Protein AF-A0A2I0TGD8-F1 (afdb_monomer)

pLDDT: mean 72.61, std 21.59, range [31.55, 94.19]

Sequence (114 aa):
MCSPPRLPISVQIGTYAHQIAFVLVMILITGAHKAFALYKAIEEGISHMWTVSAFQQHCNTVFVCDEDATLELKVKTVKYFKGLMLVHNKLVEPLYSMKETRAETSHSKKPYSD

Nearest PDB structures (foldseek):
  1ne7-assembly1_E  TM=9.893E-01  e=2.392E-09  Homo sapiens
  7lqn-assembly2_K  TM=9.744E-01  e=2.338E-06  Haemophilus influenzae 86-028NP
  1jt9-assembly1_A  TM=9.445E-01  e=4.948E-06  Escherichia coli
  1cd5-assembly1_A  TM=9.821E-01  e=7.973E-06  Escherichia coli K-12
  3hn6-assembly1_F  TM=9.393E-01  e=1.807E-05  Borreliella burgdorferi B31

Structure (mmCIF, N/CA/C/O backbone):
data_AF-A0A2I0TGD8-F1
#
_entry.id   AF-A0A2I0TGD8-F1
#
loop_
_atom_site.group_PDB
_atom_site.id
_atom_site.type_symbol
_atom_site.label_atom_id
_atom_site.label_alt_id
_atom_site.label_comp_id
_atom_site.label_asym_id
_atom_site.label_entity_id
_atom_site.label_seq_id
_atom_site.pdbx_PDB_ins_code
_atom_site.Cartn_x
_atom_site.Cartn_y
_atom_site.Cartn_z
_atom_site.occupancy
_atom_site.B_iso_or_equiv
_atom_site.auth_seq_id
_atom_site.auth_comp_id
_atom_site.auth_asym_id
_atom_site.auth_atom_id
_atom_site.pdbx_PDB_model_num
ATOM 1 N N . MET A 1 1 ? 13.254 10.665 -6.918 1.00 37.88 1 MET A N 1
ATOM 2 C CA . MET A 1 1 ? 14.367 10.836 -7.878 1.00 37.88 1 MET A CA 1
ATOM 3 C C . MET A 1 1 ? 14.823 9.453 -8.312 1.00 37.88 1 MET A C 1
ATOM 5 O O . MET A 1 1 ? 15.607 8.842 -7.608 1.00 37.88 1 MET A O 1
ATOM 9 N N . CYS A 1 2 ? 14.290 8.920 -9.412 1.00 34.69 2 CYS A N 1
ATOM 10 C CA . CYS A 1 2 ? 14.789 7.676 -9.999 1.00 34.69 2 CYS A CA 1
ATOM 11 C C . CYS A 1 2 ? 15.255 8.012 -11.415 1.00 34.69 2 CYS A C 1
ATOM 13 O O . CYS A 1 2 ? 14.486 7.978 -12.370 1.00 34.69 2 CYS A O 1
ATOM 15 N N . SER A 1 3 ? 16.489 8.495 -11.520 1.00 34.91 3 SER A N 1
ATOM 16 C CA . SER A 1 3 ? 17.156 8.668 -12.806 1.00 34.91 3 SER A CA 1
ATOM 17 C C . SER A 1 3 ? 17.871 7.360 -13.142 1.00 34.91 3 SER A C 1
ATOM 19 O O . SER A 1 3 ? 18.649 6.896 -12.303 1.00 34.91 3 SER A O 1
ATOM 21 N N . PRO A 1 4 ? 17.647 6.770 -14.327 1.00 50.41 4 PRO A N 1
ATOM 22 C CA . PRO A 1 4 ? 18.395 5.593 -14.741 1.00 50.41 4 PRO A CA 1
ATOM 23 C C . PRO A 1 4 ? 19.894 5.932 -14.827 1.00 50.41 4 PRO A C 1
ATOM 25 O O . PRO A 1 4 ? 20.246 7.080 -15.136 1.00 50.41 4 PRO A O 1
ATOM 28 N N . PRO A 1 5 ? 20.791 4.970 -14.544 1.00 46.34 5 PRO A N 1
ATOM 29 C CA . PRO A 1 5 ? 22.225 5.197 -14.644 1.00 46.34 5 PRO A CA 1
ATOM 30 C C . PRO A 1 5 ? 22.570 5.558 -16.094 1.00 46.34 5 PRO A C 1
ATOM 32 O O . PRO A 1 5 ? 22.275 4.810 -17.024 1.00 46.34 5 PRO A O 1
ATOM 35 N N . ARG A 1 6 ? 23.173 6.735 -16.303 1.00 42.75 6 ARG A N 1
ATOM 36 C CA . ARG A 1 6 ? 23.674 7.142 -17.621 1.00 42.75 6 ARG A CA 1
ATOM 37 C C . ARG A 1 6 ? 24.945 6.358 -17.919 1.00 42.75 6 ARG A C 1
ATOM 39 O O . ARG A 1 6 ? 26.018 6.718 -17.443 1.00 42.75 6 ARG A O 1
ATOM 46 N N . LEU A 1 7 ? 24.812 5.291 -18.697 1.00 50.56 7 LEU A N 1
ATOM 47 C CA . LEU A 1 7 ? 25.956 4.615 -19.297 1.00 50.56 7 LEU A CA 1
ATOM 48 C C . LEU A 1 7 ? 26.436 5.429 -20.511 1.00 50.56 7 LEU A C 1
ATOM 50 O O . LEU A 1 7 ? 25.602 5.873 -21.308 1.00 50.56 7 LEU A O 1
ATOM 54 N N . PRO A 1 8 ? 27.753 5.668 -20.651 1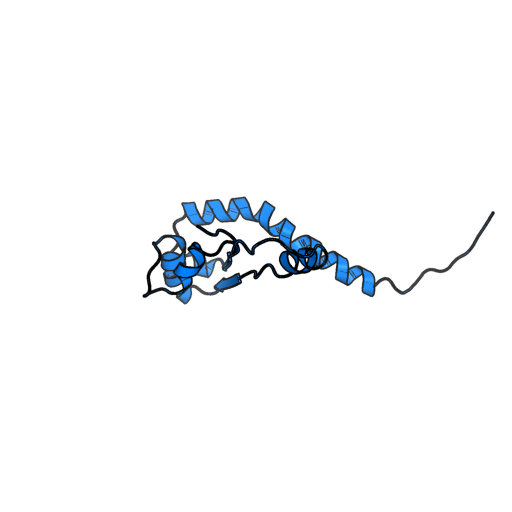.00 45.47 8 PRO A N 1
ATOM 55 C CA . PRO A 1 8 ? 28.293 6.366 -21.800 1.00 45.47 8 PRO A CA 1
ATOM 56 C C . PRO A 1 8 ? 28.146 5.466 -23.031 1.00 45.47 8 PRO A C 1
ATOM 58 O O . PRO A 1 8 ? 28.359 4.257 -22.978 1.00 45.47 8 PRO A O 1
ATOM 61 N N . ILE A 1 9 ? 27.710 6.088 -24.119 1.00 55.41 9 ILE A N 1
ATOM 62 C CA . ILE A 1 9 ? 27.425 5.520 -25.438 1.00 55.41 9 ILE A CA 1
ATOM 63 C C . ILE A 1 9 ? 28.434 4.441 -25.846 1.00 55.41 9 ILE A C 1
ATOM 65 O O . ILE A 1 9 ? 29.622 4.739 -25.940 1.00 55.41 9 ILE A O 1
ATOM 69 N N . SER A 1 10 ? 27.940 3.234 -26.160 1.00 51.38 10 SER A N 1
ATOM 70 C CA . SER A 1 10 ? 28.342 2.406 -27.314 1.00 51.38 10 SER A CA 1
ATOM 71 C C . SER A 1 10 ? 27.519 1.106 -27.390 1.00 51.38 10 SER A C 1
ATOM 73 O O . SER A 1 10 ? 27.327 0.431 -26.386 1.00 51.38 10 SER A O 1
ATOM 75 N N . VAL A 1 11 ? 27.141 0.725 -28.618 1.00 49.66 11 VAL A N 1
ATOM 76 C CA . VAL A 1 11 ? 26.630 -0.592 -29.078 1.00 49.66 11 VAL A CA 1
ATOM 77 C C . VAL A 1 11 ? 25.096 -0.784 -29.136 1.00 49.66 11 VAL A C 1
ATOM 79 O O . VAL A 1 11 ? 24.421 -1.143 -28.173 1.00 49.66 11 VAL A O 1
ATOM 82 N N . GLN A 1 12 ? 24.559 -0.641 -30.355 1.00 52.41 12 GLN A N 1
ATOM 83 C CA . GLN A 1 12 ? 23.150 -0.778 -30.767 1.00 52.41 12 GLN A CA 1
ATOM 84 C C . GLN A 1 12 ? 22.623 -2.233 -30.894 1.00 52.41 12 GLN A C 1
ATOM 86 O O . GLN A 1 12 ? 21.797 -2.509 -31.755 1.00 52.41 12 GLN A O 1
ATOM 91 N N . ILE A 1 13 ? 23.043 -3.179 -30.047 1.00 56.09 13 ILE A N 1
ATOM 92 C CA . ILE A 1 13 ? 22.425 -4.531 -29.982 1.00 56.09 13 ILE A CA 1
ATOM 93 C C . ILE A 1 13 ? 21.981 -4.927 -28.554 1.00 56.09 13 ILE A C 1
ATOM 95 O O . ILE A 1 13 ? 21.256 -5.900 -28.373 1.00 56.09 13 ILE A O 1
ATOM 99 N N . GLY A 1 14 ? 22.296 -4.129 -27.526 1.00 46.00 14 GLY A N 1
ATOM 100 C CA . GLY A 1 14 ? 21.926 -4.415 -26.127 1.00 46.00 14 GLY A CA 1
ATOM 101 C C . GLY A 1 14 ? 20.693 -3.675 -25.588 1.00 46.00 14 GLY A C 1
ATOM 102 O O . GLY A 1 14 ? 20.290 -3.905 -24.450 1.00 46.00 14 GLY A O 1
ATOM 103 N N . THR A 1 15 ? 20.079 -2.774 -26.360 1.00 52.59 15 THR A N 1
ATOM 104 C CA . THR A 1 15 ? 19.022 -1.878 -25.848 1.00 52.59 15 THR A CA 1
ATOM 105 C C . THR A 1 15 ? 17.711 -2.608 -25.550 1.00 52.59 15 THR A C 1
ATOM 107 O O . THR A 1 15 ? 16.986 -2.209 -24.638 1.00 52.59 15 THR A O 1
ATOM 110 N N . TYR A 1 16 ? 17.424 -3.705 -26.257 1.00 49.28 16 TYR A N 1
ATOM 111 C CA . TYR A 1 16 ? 16.205 -4.488 -26.043 1.00 49.28 16 TYR A CA 1
ATOM 112 C C . TYR A 1 16 ? 16.187 -5.154 -24.665 1.00 49.28 16 TYR A C 1
ATOM 114 O O . TYR A 1 16 ? 15.153 -5.129 -24.009 1.00 49.28 16 TYR A O 1
ATOM 122 N N . ALA A 1 17 ? 17.334 -5.644 -24.177 1.00 48.50 17 ALA A N 1
ATOM 123 C CA . ALA A 1 17 ? 17.454 -6.309 -22.874 1.00 48.50 17 ALA A CA 1
ATOM 124 C C . ALA A 1 17 ? 17.140 -5.381 -21.680 1.00 48.50 17 ALA A C 1
ATOM 126 O O . ALA A 1 17 ? 16.605 -5.828 -20.668 1.00 48.50 17 ALA A O 1
ATOM 127 N N . HIS A 1 18 ? 17.409 -4.077 -21.807 1.00 41.09 18 HIS A N 1
ATOM 128 C CA . HIS A 1 18 ? 17.162 -3.089 -20.748 1.00 41.09 18 HIS A CA 1
ATOM 129 C C . HIS A 1 18 ? 15.664 -2.811 -20.520 1.00 41.09 18 HIS A C 1
ATOM 131 O O . HIS A 1 18 ? 15.267 -2.402 -19.434 1.00 41.09 18 HIS A O 1
ATOM 137 N N . GLN A 1 19 ? 14.818 -3.045 -21.529 1.00 44.59 19 GLN A N 1
ATOM 138 C CA . GLN A 1 19 ? 13.362 -2.889 -21.411 1.00 44.59 19 GLN A CA 1
ATOM 139 C C . GLN A 1 19 ? 12.666 -4.145 -20.868 1.00 44.59 19 GLN A C 1
ATOM 141 O O . GLN A 1 19 ? 11.570 -4.039 -20.328 1.00 44.59 19 GLN A O 1
ATOM 146 N N . ILE A 1 20 ? 13.300 -5.320 -20.965 1.00 44.66 20 ILE A N 1
ATOM 147 C CA . ILE A 1 20 ? 12.721 -6.603 -20.519 1.00 44.66 20 ILE A CA 1
ATOM 148 C C . ILE A 1 20 ? 12.954 -6.867 -19.025 1.00 44.66 20 ILE A C 1
ATOM 150 O O . ILE A 1 20 ? 12.227 -7.652 -18.425 1.00 44.66 20 ILE A O 1
ATOM 154 N N . ALA A 1 21 ? 13.933 -6.206 -18.402 1.00 48.09 21 ALA A N 1
ATOM 155 C CA . ALA A 1 21 ? 14.229 -6.348 -16.976 1.00 48.09 21 ALA A CA 1
ATOM 156 C C . ALA A 1 21 ? 13.646 -5.186 -16.157 1.00 48.09 21 ALA A C 1
ATOM 158 O O . ALA A 1 21 ? 14.348 -4.495 -15.420 1.00 48.09 21 ALA A O 1
ATOM 159 N N . PHE A 1 22 ? 12.345 -4.945 -16.290 1.00 57.41 22 PHE A N 1
ATOM 160 C CA . PHE A 1 22 ? 11.638 -4.072 -15.363 1.00 57.41 22 PHE A CA 1
ATOM 161 C C . PHE A 1 22 ? 11.404 -4.855 -14.068 1.00 57.41 22 PHE A C 1
ATOM 163 O O . PHE A 1 22 ? 10.546 -5.734 -14.008 1.00 57.41 22 PHE A O 1
ATOM 170 N N . VAL A 1 23 ? 12.213 -4.592 -13.040 1.00 67.62 23 VAL A N 1
ATOM 171 C CA . VAL A 1 23 ? 12.055 -5.240 -11.733 1.00 67.62 23 VAL A CA 1
ATOM 172 C C . VAL A 1 23 ? 10.786 -4.685 -11.085 1.00 67.62 23 VAL A C 1
ATOM 174 O O . VAL A 1 23 ? 10.779 -3.596 -10.516 1.00 67.62 23 VAL A O 1
ATOM 177 N N . LEU A 1 24 ? 9.682 -5.415 -11.243 1.00 75.06 24 LEU A N 1
ATOM 178 C CA . LEU A 1 24 ? 8.417 -5.144 -10.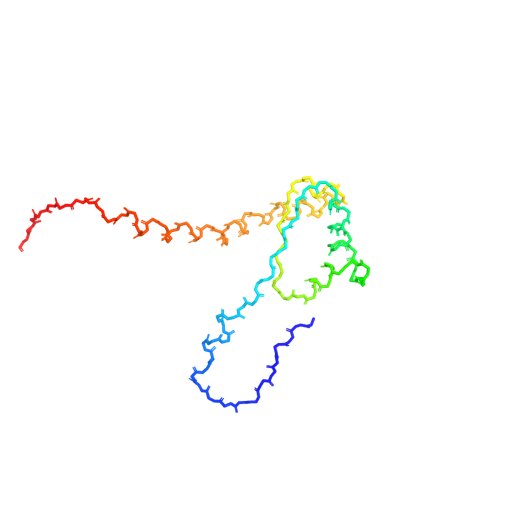570 1.00 75.06 24 LEU A CA 1
ATOM 179 C C . LEU A 1 24 ? 8.507 -5.671 -9.142 1.00 75.06 24 LEU A C 1
ATOM 181 O O . LEU A 1 24 ? 8.729 -6.862 -8.928 1.00 75.06 24 LEU A O 1
ATOM 185 N N . VAL A 1 25 ? 8.303 -4.793 -8.166 1.00 85.75 25 VAL A N 1
ATOM 186 C CA . VAL A 1 25 ? 8.198 -5.196 -6.764 1.00 85.75 25 VAL A CA 1
ATOM 187 C C . VAL A 1 25 ? 6.721 -5.240 -6.402 1.00 85.75 25 VAL A C 1
ATOM 189 O O . VAL A 1 25 ? 6.053 -4.209 -6.357 1.00 85.75 25 VAL A O 1
ATOM 192 N N . MET A 1 26 ? 6.204 -6.443 -6.156 1.00 88.12 26 MET A N 1
ATOM 193 C CA . MET A 1 26 ? 4.828 -6.647 -5.708 1.00 88.12 26 MET A CA 1
ATOM 194 C C . MET A 1 26 ? 4.817 -7.051 -4.236 1.00 88.12 26 MET A C 1
ATOM 196 O O . MET A 1 26 ? 5.485 -8.006 -3.841 1.00 88.12 26 MET A O 1
ATOM 200 N N . ILE A 1 27 ? 4.054 -6.322 -3.428 1.00 90.38 27 ILE A N 1
ATOM 201 C CA . ILE A 1 27 ? 3.965 -6.512 -1.981 1.00 90.38 27 ILE A CA 1
ATOM 202 C C . ILE A 1 27 ? 2.534 -6.922 -1.652 1.00 90.38 27 ILE A C 1
ATOM 204 O O . ILE A 1 27 ? 1.601 -6.146 -1.850 1.00 90.38 27 ILE A O 1
ATOM 208 N N . LEU A 1 28 ? 2.370 -8.152 -1.162 1.00 92.12 28 LEU A N 1
ATOM 209 C CA . LEU A 1 28 ? 1.079 -8.724 -0.788 1.00 92.12 28 LEU A CA 1
ATOM 210 C C . LEU A 1 28 ? 0.861 -8.603 0.724 1.00 92.12 28 LEU A C 1
ATOM 212 O O . LEU A 1 28 ? 1.677 -9.086 1.514 1.00 92.12 28 LEU A O 1
ATOM 216 N N . ILE A 1 29 ? -0.246 -7.987 1.137 1.00 92.56 29 ILE A N 1
ATOM 217 C CA . ILE A 1 29 ? -0.572 -7.760 2.548 1.00 92.56 29 ILE A CA 1
ATOM 218 C C . ILE A 1 29 ? -1.997 -8.230 2.823 1.00 92.56 29 ILE A C 1
ATOM 220 O O . ILE A 1 29 ? -2.975 -7.678 2.331 1.00 92.56 29 ILE A O 1
ATOM 224 N N . THR A 1 30 ? -2.105 -9.264 3.647 1.00 94.19 30 THR A N 1
ATOM 225 C CA . THR A 1 30 ? -3.375 -9.886 4.022 1.00 94.19 30 THR A CA 1
ATOM 226 C C . THR A 1 30 ? -3.507 -9.952 5.541 1.00 94.19 30 THR A C 1
ATOM 228 O O . THR A 1 30 ? -2.516 -10.173 6.251 1.00 94.19 30 THR A O 1
ATOM 231 N N . GLY A 1 31 ? -4.738 -9.768 6.022 1.00 93.56 31 GLY A N 1
ATOM 232 C CA . GLY A 1 31 ? -5.115 -9.840 7.432 1.00 93.56 31 GLY A CA 1
ATOM 233 C C . GLY A 1 31 ? -4.987 -8.523 8.210 1.00 93.56 31 GLY A C 1
ATOM 234 O O . GLY A 1 31 ? -4.065 -7.730 8.005 1.00 93.56 31 GLY A O 1
ATOM 235 N N . ALA A 1 32 ? -5.891 -8.343 9.177 1.00 93.00 32 ALA A N 1
ATOM 236 C CA . ALA A 1 32 ? -5.996 -7.143 10.015 1.00 93.00 32 ALA A CA 1
ATOM 237 C C . ALA A 1 32 ? -4.724 -6.831 10.819 1.00 93.00 32 ALA A C 1
ATOM 239 O O . ALA A 1 32 ? -4.362 -5.673 11.008 1.00 93.00 32 ALA A O 1
ATOM 240 N N . HIS A 1 33 ? -3.976 -7.858 11.228 1.00 93.69 33 HIS A N 1
ATOM 241 C CA . HIS A 1 33 ? -2.765 -7.686 12.037 1.00 93.69 33 HIS A CA 1
ATOM 242 C C . HIS A 1 33 ? -1.633 -6.938 11.299 1.00 93.69 33 HIS A C 1
ATOM 244 O O . HIS A 1 33 ? -0.684 -6.464 11.924 1.00 93.69 33 HIS A O 1
ATOM 250 N N . LYS A 1 34 ? -1.711 -6.827 9.965 1.00 91.62 34 LYS A N 1
ATOM 251 C CA . LYS A 1 34 ? -0.744 -6.085 9.139 1.00 91.62 34 LYS A CA 1
ATOM 252 C C . 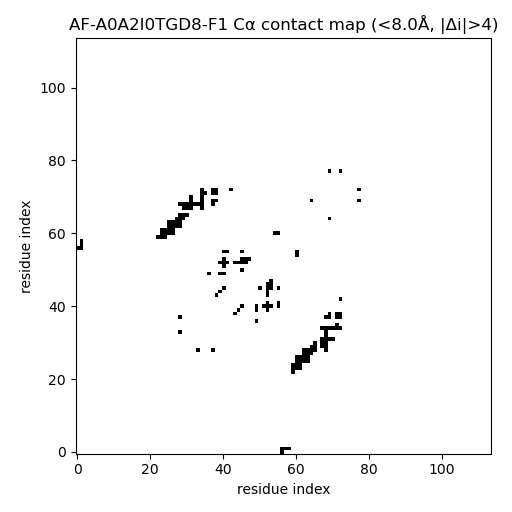LYS A 1 34 ? -1.246 -4.698 8.725 1.00 91.62 34 LYS A C 1
ATOM 254 O O . LYS A 1 34 ? -0.483 -3.954 8.110 1.00 91.62 34 LYS A O 1
ATOM 259 N N . ALA A 1 35 ? -2.476 -4.325 9.088 1.00 92.06 35 ALA A N 1
ATOM 260 C CA . ALA A 1 35 ? -3.073 -3.048 8.703 1.00 92.06 35 ALA A CA 1
ATOM 261 C C . ALA A 1 35 ? -2.277 -1.850 9.238 1.00 92.06 35 ALA A C 1
ATOM 263 O O . ALA A 1 35 ? -2.019 -0.893 8.510 1.00 92.06 35 ALA A O 1
ATOM 264 N N . PHE A 1 36 ? -1.774 -1.946 10.472 1.00 93.06 36 PHE A N 1
ATOM 265 C CA . PHE A 1 36 ? -0.947 -0.893 11.062 1.00 93.06 36 PHE A CA 1
ATOM 266 C C . PHE A 1 36 ? 0.379 -0.695 10.311 1.00 93.06 36 PHE A C 1
ATOM 268 O O . PHE A 1 36 ? 0.804 0.432 10.065 1.00 93.06 36 PHE A O 1
ATOM 275 N N . ALA A 1 37 ? 1.017 -1.788 9.883 1.00 91.81 37 ALA A N 1
ATOM 276 C CA . ALA A 1 37 ? 2.244 -1.714 9.093 1.00 91.81 37 ALA A CA 1
ATOM 277 C C . ALA A 1 37 ? 1.988 -1.093 7.709 1.00 91.81 37 ALA A C 1
ATOM 279 O O . ALA A 1 37 ? 2.802 -0.305 7.231 1.00 91.81 37 ALA A O 1
ATOM 280 N N . LEU A 1 38 ? 0.843 -1.404 7.088 1.00 92.56 38 LEU A N 1
ATOM 281 C CA . LEU A 1 38 ? 0.424 -0.808 5.820 1.00 92.56 38 LEU A CA 1
ATOM 282 C C . LEU A 1 38 ? 0.176 0.698 5.954 1.00 92.56 38 LEU A C 1
ATOM 284 O O . LEU A 1 38 ? 0.647 1.474 5.124 1.00 92.56 38 LEU A O 1
ATOM 288 N N . TYR A 1 39 ? -0.501 1.115 7.024 1.00 92.69 39 TYR A N 1
ATOM 289 C CA . TYR A 1 39 ? -0.711 2.525 7.346 1.00 92.69 39 TYR A CA 1
ATOM 290 C C . TYR A 1 39 ? 0.620 3.280 7.456 1.00 92.69 39 TYR A C 1
ATOM 292 O O . TYR A 1 39 ? 0.817 4.292 6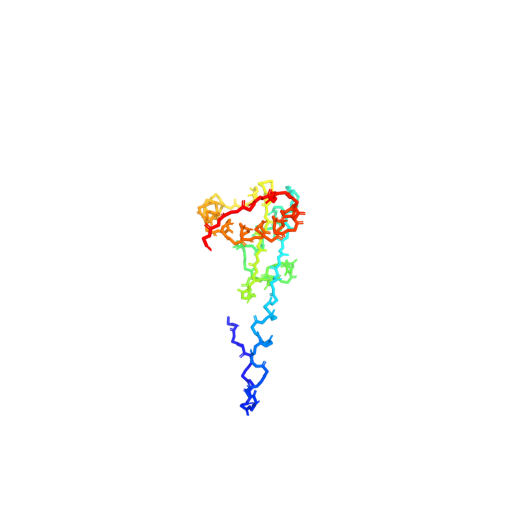.781 1.00 92.69 39 TYR A O 1
ATOM 300 N N . LYS A 1 40 ? 1.581 2.736 8.214 1.00 92.62 40 LYS A N 1
ATOM 301 C CA . LYS A 1 40 ? 2.932 3.305 8.344 1.00 92.62 40 LYS A CA 1
ATOM 302 C C . LYS A 1 40 ? 3.695 3.349 7.019 1.00 92.62 40 LYS A C 1
ATOM 304 O O . LYS A 1 40 ? 4.483 4.259 6.795 1.00 92.62 40 LYS A O 1
ATOM 309 N N . ALA A 1 41 ? 3.473 2.374 6.142 1.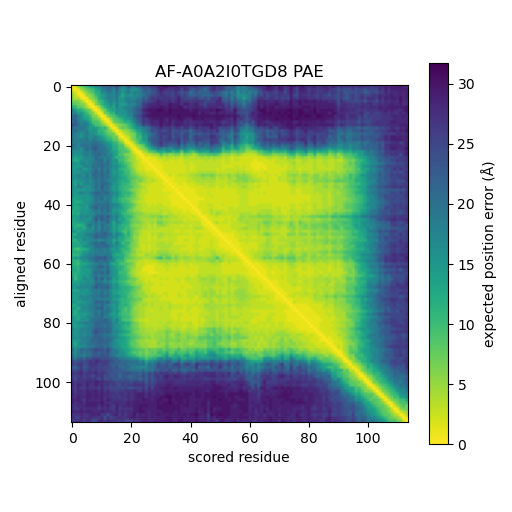00 91.62 41 ALA A N 1
ATOM 310 C CA . ALA A 1 41 ? 4.178 2.271 4.872 1.00 91.62 41 ALA A CA 1
ATOM 311 C C . ALA A 1 41 ? 3.593 3.138 3.746 1.00 91.62 41 ALA A C 1
ATOM 313 O O . ALA A 1 41 ? 4.310 3.376 2.778 1.00 91.62 41 ALA A O 1
ATOM 314 N N . ILE A 1 42 ? 2.334 3.584 3.829 1.00 90.19 42 ILE A N 1
ATOM 315 C CA . ILE A 1 42 ? 1.668 4.366 2.767 1.00 90.19 42 ILE A CA 1
ATOM 316 C C . ILE A 1 42 ? 1.359 5.797 3.208 1.00 90.19 42 ILE A C 1
ATOM 318 O O . ILE A 1 42 ? 1.530 6.725 2.421 1.00 90.19 42 ILE A O 1
ATOM 322 N N . GLU A 1 43 ? 0.867 5.986 4.432 1.00 90.94 43 GLU A N 1
ATOM 323 C CA . GLU A 1 43 ? 0.414 7.302 4.895 1.00 90.94 43 GLU A CA 1
ATOM 324 C C . GLU A 1 43 ? 1.487 8.083 5.648 1.00 90.94 43 GLU A C 1
ATOM 326 O O . GLU A 1 43 ? 1.450 9.315 5.663 1.00 90.94 43 GLU A O 1
ATOM 331 N N . GLU A 1 44 ? 2.432 7.383 6.273 1.00 90.94 44 GLU A N 1
ATOM 332 C CA . GLU A 1 44 ? 3.589 8.005 6.907 1.00 90.94 44 GLU A CA 1
ATOM 333 C C . GLU A 1 44 ? 4.801 8.042 5.971 1.00 90.94 44 GLU A C 1
ATOM 335 O O . GLU A 1 44 ? 4.863 7.386 4.928 1.00 90.94 44 GLU A O 1
ATOM 340 N N . GLY A 1 45 ? 5.769 8.880 6.340 1.00 88.81 45 GLY A N 1
ATOM 341 C CA . GLY A 1 45 ? 7.014 9.013 5.602 1.00 88.81 45 GLY A CA 1
ATOM 342 C C . GLY A 1 45 ? 7.922 7.794 5.745 1.00 88.81 45 GLY A C 1
ATOM 343 O O . GLY A 1 45 ? 7.714 6.896 6.562 1.00 88.81 45 GLY A O 1
ATOM 344 N N . ILE A 1 46 ? 8.989 7.80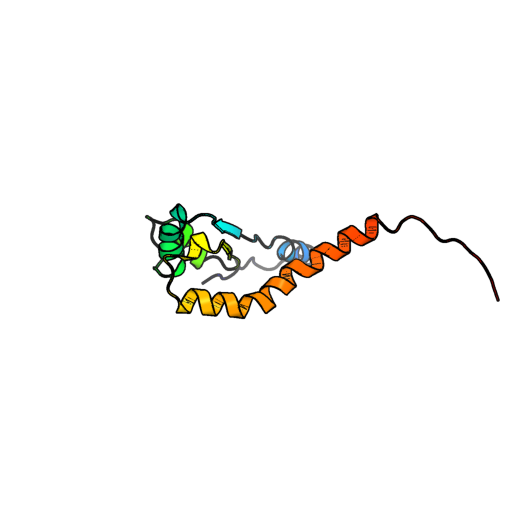8 4.955 1.00 90.62 46 ILE A N 1
ATOM 345 C CA . ILE A 1 46 ? 9.988 6.745 4.936 1.00 90.62 46 ILE A CA 1
ATOM 346 C C . ILE A 1 46 ? 10.702 6.688 6.284 1.00 90.62 46 ILE A C 1
ATOM 348 O O . ILE A 1 46 ? 11.264 7.679 6.749 1.00 90.62 46 ILE A O 1
ATOM 352 N N . SER A 1 47 ? 10.693 5.509 6.896 1.00 90.19 47 SER A N 1
ATOM 353 C CA . SER A 1 47 ? 11.290 5.264 8.202 1.00 90.19 47 SER A CA 1
ATOM 354 C C . SER A 1 47 ? 12.023 3.932 8.222 1.00 90.19 47 SER A C 1
ATOM 356 O O . SER A 1 47 ? 11.505 2.910 7.774 1.00 90.19 47 SER A O 1
ATOM 358 N N . HIS A 1 48 ? 13.213 3.922 8.819 1.00 90.00 48 HIS A N 1
ATOM 359 C CA . HIS A 1 48 ? 13.998 2.701 9.011 1.00 90.00 48 HIS A CA 1
ATOM 360 C C . HIS A 1 48 ? 13.322 1.686 9.942 1.00 90.00 48 HIS A C 1
ATOM 362 O O . HIS A 1 48 ? 13.599 0.496 9.831 1.00 90.00 48 HIS A O 1
ATOM 368 N N . MET A 1 49 ? 12.414 2.129 10.819 1.00 90.06 49 MET A N 1
ATOM 369 C CA . MET A 1 49 ? 11.631 1.225 11.671 1.00 90.06 49 MET A CA 1
ATOM 370 C C . MET A 1 49 ? 10.625 0.398 10.852 1.00 90.06 49 MET A C 1
ATOM 372 O O . MET A 1 49 ? 10.266 -0.711 11.234 1.00 90.06 49 MET A O 1
ATOM 376 N N . TRP A 1 50 ? 10.199 0.924 9.700 1.00 90.31 50 TRP A N 1
ATOM 377 C CA . TRP A 1 50 ? 9.209 0.312 8.819 1.00 90.31 50 TRP A CA 1
ATOM 378 C C . TRP A 1 50 ? 9.797 0.175 7.421 1.00 90.31 50 TRP A C 1
ATOM 380 O O . TRP A 1 50 ? 9.520 0.979 6.533 1.00 90.31 50 TRP A O 1
ATOM 390 N N . THR A 1 51 ? 10.614 -0.854 7.208 1.00 88.94 51 THR A N 1
ATOM 391 C CA . THR A 1 51 ? 11.387 -1.045 5.965 1.00 88.94 51 THR A CA 1
ATOM 392 C C . THR A 1 51 ? 10.529 -1.092 4.698 1.00 88.94 51 THR A C 1
ATOM 394 O O . THR A 1 51 ? 10.994 -0.699 3.633 1.00 88.94 51 THR A O 1
ATOM 397 N N . VAL A 1 52 ? 9.253 -1.475 4.811 1.00 88.31 52 VAL A N 1
ATOM 398 C CA . VAL A 1 52 ? 8.282 -1.455 3.703 1.00 88.31 52 VAL A CA 1
ATOM 399 C C . VAL A 1 52 ? 8.056 -0.036 3.150 1.00 88.31 52 VAL A C 1
ATOM 401 O O . VAL A 1 52 ? 7.798 0.128 1.961 1.00 88.31 52 VAL A O 1
ATOM 404 N N . SER A 1 53 ? 8.231 1.007 3.967 1.00 90.25 53 SER A N 1
ATOM 405 C CA . SER A 1 53 ? 8.130 2.404 3.521 1.00 90.25 53 SER A CA 1
ATOM 406 C C . SER A 1 53 ? 9.216 2.796 2.506 1.00 90.25 53 SER A C 1
ATOM 408 O O . SER A 1 53 ? 8.998 3.688 1.692 1.00 90.25 53 SER A O 1
ATOM 410 N N . ALA A 1 54 ? 10.359 2.097 2.465 1.00 88.12 54 ALA A N 1
ATOM 411 C CA . ALA A 1 54 ? 11.423 2.370 1.494 1.00 88.12 54 ALA A CA 1
ATOM 412 C C . ALA A 1 54 ? 10.959 2.169 0.040 1.00 88.12 54 ALA A C 1
ATOM 414 O O . ALA A 1 54 ? 11.447 2.841 -0.873 1.00 88.12 54 ALA A O 1
ATOM 415 N N . PHE A 1 55 ? 9.961 1.305 -0.179 1.00 87.88 55 PHE A N 1
ATOM 416 C CA . PHE A 1 55 ? 9.397 1.058 -1.504 1.00 87.88 55 PHE A CA 1
ATOM 417 C C . PHE A 1 55 ? 8.587 2.233 -2.066 1.00 87.88 55 PHE A C 1
ATOM 419 O O . PHE A 1 55 ? 8.275 2.218 -3.256 1.00 87.88 55 PHE A O 1
ATOM 426 N N . GLN A 1 56 ? 8.315 3.278 -1.271 1.00 85.75 56 GLN A N 1
ATOM 427 C CA . GLN A 1 56 ? 7.769 4.545 -1.772 1.00 85.75 56 GLN A CA 1
ATOM 428 C C . GLN A 1 56 ? 8.724 5.249 -2.755 1.00 85.75 56 GLN A C 1
ATOM 430 O O . GLN A 1 56 ? 8.271 5.987 -3.626 1.00 85.75 56 GLN A O 1
ATOM 435 N N . GLN A 1 57 ? 10.047 5.044 -2.635 1.00 85.75 57 GLN A N 1
ATOM 436 C CA . GLN A 1 57 ? 11.032 5.642 -3.556 1.00 85.75 57 GLN A CA 1
ATOM 437 C C . GLN A 1 57 ? 11.239 4.826 -4.832 1.00 85.75 57 GLN A C 1
ATOM 439 O O . GLN A 1 57 ? 11.851 5.313 -5.787 1.00 85.75 57 GLN A O 1
ATOM 444 N N . HIS A 1 58 ? 10.775 3.580 -4.837 1.00 83.81 58 HIS A N 1
ATOM 445 C CA . HIS A 1 58 ? 10.934 2.691 -5.968 1.00 83.81 58 HIS A CA 1
ATOM 446 C C . HIS A 1 58 ? 9.925 3.059 -7.061 1.00 83.81 58 HIS A C 1
ATOM 448 O O . HIS A 1 58 ? 8.753 3.309 -6.793 1.00 83.81 58 HIS A O 1
ATOM 454 N N . CYS A 1 59 ? 10.394 3.115 -8.307 1.00 81.38 59 CYS A N 1
ATOM 455 C CA . CYS A 1 59 ? 9.597 3.566 -9.446 1.00 81.38 59 CYS A CA 1
ATOM 456 C C . CYS A 1 59 ? 8.405 2.648 -9.749 1.00 81.38 59 CYS A C 1
ATOM 458 O O . CYS A 1 59 ? 7.395 3.134 -10.249 1.00 81.38 59 CYS A O 1
ATOM 460 N N . ASN A 1 60 ? 8.506 1.354 -9.419 1.00 84.75 60 ASN A N 1
ATOM 461 C CA . ASN A 1 60 ? 7.549 0.329 -9.842 1.00 84.75 60 ASN A CA 1
ATOM 462 C C . ASN A 1 60 ? 7.166 -0.612 -8.700 1.00 84.75 60 ASN A C 1
ATOM 464 O O . ASN A 1 60 ? 7.585 -1.773 -8.655 1.00 84.75 60 ASN A O 1
ATOM 468 N N . THR A 1 61 ? 6.401 -0.092 -7.748 1.00 86.56 61 THR A N 1
ATOM 469 C CA . THR A 1 61 ? 5.905 -0.865 -6.607 1.00 86.56 61 THR A CA 1
ATOM 470 C C . THR A 1 61 ? 4.397 -1.022 -6.707 1.00 86.56 61 THR A C 1
ATOM 472 O O . THR A 1 61 ? 3.682 -0.038 -6.883 1.00 86.56 61 THR A O 1
ATOM 475 N N . VAL A 1 62 ? 3.908 -2.251 -6.552 1.00 89.31 62 VAL A N 1
ATOM 476 C CA . VAL A 1 62 ? 2.475 -2.555 -6.490 1.00 89.31 62 VAL A CA 1
ATOM 477 C C . VAL A 1 62 ? 2.155 -3.155 -5.128 1.00 89.31 62 VAL A C 1
ATOM 479 O O . VAL A 1 62 ? 2.702 -4.192 -4.756 1.00 89.31 62 VAL A O 1
ATOM 482 N N . PHE A 1 63 ? 1.252 -2.512 -4.391 1.00 91.50 63 PHE A N 1
ATOM 483 C CA . PHE A 1 63 ? 0.711 -3.042 -3.144 1.00 91.50 63 PHE A CA 1
ATOM 484 C C . PHE A 1 63 ? -0.620 -3.732 -3.425 1.00 91.50 63 PHE A C 1
ATOM 486 O O . PHE A 1 63 ? -1.556 -3.105 -3.917 1.00 91.50 63 PHE A O 1
ATOM 493 N N . VAL A 1 64 ? -0.708 -5.015 -3.093 1.00 91.38 64 VAL A N 1
ATOM 494 C CA . VAL A 1 64 ? -1.938 -5.803 -3.186 1.00 91.38 64 VAL A CA 1
ATOM 495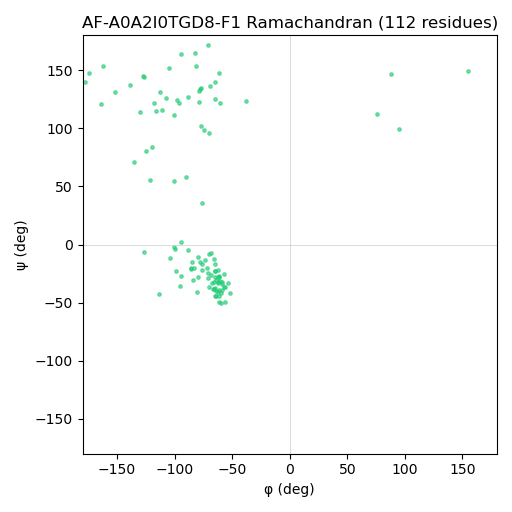 C C . VAL A 1 64 ? -2.383 -6.112 -1.768 1.00 91.38 64 VAL A C 1
ATOM 497 O O . VAL A 1 64 ? -1.666 -6.776 -1.020 1.00 91.38 64 VAL A O 1
ATOM 500 N N . CYS A 1 65 ? -3.542 -5.586 -1.386 1.00 92.50 65 CYS A N 1
ATOM 501 C CA . CYS A 1 65 ? -4.044 -5.668 -0.020 1.00 92.50 65 CYS A CA 1
ATOM 502 C C . CYS A 1 65 ? -5.465 -6.225 0.001 1.00 92.50 65 CYS A C 1
ATOM 504 O O . CYS A 1 65 ? -6.252 -5.931 -0.898 1.00 92.50 65 CYS A O 1
ATOM 506 N N . ASP A 1 66 ? -5.776 -7.002 1.035 1.00 92.56 66 ASP A N 1
ATOM 507 C CA . ASP A 1 66 ? -7.144 -7.437 1.327 1.00 92.56 66 ASP A CA 1
ATOM 508 C C . ASP A 1 66 ? -7.920 -6.351 2.090 1.00 92.56 66 ASP A C 1
ATOM 510 O O . ASP A 1 66 ? -7.316 -5.430 2.646 1.00 92.56 66 ASP A O 1
ATOM 514 N N . GLU A 1 67 ? -9.244 -6.459 2.165 1.00 91.00 67 GLU A N 1
ATOM 515 C CA . GLU A 1 67 ? -10.082 -5.477 2.860 1.00 91.00 67 GLU A CA 1
ATOM 516 C C . GLU A 1 67 ? -9.711 -5.361 4.346 1.00 91.00 67 GLU A C 1
ATOM 518 O O . GLU A 1 67 ? -9.536 -4.247 4.849 1.00 91.00 67 GLU A O 1
ATOM 523 N N . ASP A 1 68 ? -9.447 -6.488 5.011 1.00 93.06 68 ASP A N 1
ATOM 524 C CA . ASP A 1 68 ? -9.017 -6.529 6.414 1.00 93.06 68 ASP A CA 1
ATOM 525 C C . ASP A 1 68 ? -7.690 -5.794 6.652 1.00 93.06 68 ASP A C 1
ATOM 527 O O . ASP A 1 68 ? -7.468 -5.212 7.712 1.00 93.06 68 ASP A O 1
ATOM 531 N N . ALA A 1 69 ? -6.792 -5.774 5.663 1.00 93.06 69 ALA A N 1
ATOM 532 C CA . ALA A 1 69 ? -5.525 -5.057 5.774 1.00 93.06 69 ALA A CA 1
ATOM 533 C C . ALA A 1 69 ? -5.699 -3.530 5.669 1.00 93.06 69 ALA A C 1
ATOM 535 O O . ALA A 1 69 ? -4.780 -2.787 6.004 1.00 93.06 69 ALA A O 1
ATOM 536 N N . THR A 1 70 ? -6.860 -3.041 5.224 1.00 93.19 70 THR A N 1
ATOM 537 C CA . THR A 1 70 ? -7.126 -1.604 5.039 1.00 93.19 70 THR A CA 1
ATOM 538 C C . THR A 1 70 ? -7.805 -0.925 6.230 1.00 93.19 70 THR A C 1
ATOM 540 O O . THR A 1 70 ? -8.055 0.277 6.166 1.00 93.19 70 THR A O 1
ATOM 543 N N . LEU A 1 71 ? -8.061 -1.652 7.324 1.00 91.88 71 LEU A N 1
ATOM 544 C CA . LEU A 1 71 ? -8.794 -1.151 8.498 1.00 91.88 71 LEU A CA 1
ATOM 545 C C . LEU A 1 71 ? -8.175 0.105 9.137 1.00 91.88 71 LEU A C 1
ATOM 547 O O . LEU A 1 71 ? -8.901 0.995 9.565 1.00 91.88 71 LEU A O 1
ATOM 551 N N . GLU A 1 72 ? -6.845 0.195 9.161 1.00 92.56 72 GLU A N 1
ATOM 552 C CA . GLU A 1 72 ? -6.102 1.311 9.774 1.00 92.56 72 GLU A CA 1
ATOM 553 C C . GLU A 1 72 ? -5.854 2.486 8.806 1.00 92.56 72 GLU A C 1
ATOM 555 O O . GLU A 1 72 ? -5.311 3.517 9.196 1.00 92.56 72 GLU A O 1
ATOM 560 N N . LEU A 1 73 ? -6.222 2.355 7.526 1.00 93.25 73 LEU A N 1
ATOM 561 C CA . LEU A 1 73 ? -6.030 3.411 6.528 1.00 93.25 73 LEU A CA 1
ATOM 562 C C . LEU A 1 73 ? -7.136 4.469 6.604 1.00 93.25 73 LEU A C 1
ATOM 564 O O . LEU A 1 73 ? -8.288 4.192 6.941 1.00 93.25 73 LEU A O 1
ATOM 568 N N . LYS A 1 74 ? -6.834 5.702 6.177 1.00 92.75 74 LYS A N 1
ATOM 569 C CA . LYS A 1 74 ? -7.869 6.729 6.028 1.00 92.75 74 LYS A CA 1
ATOM 570 C C . LYS A 1 74 ? -8.861 6.327 4.940 1.00 92.75 74 LYS A C 1
ATOM 572 O O . LYS A 1 74 ? -8.498 5.948 3.826 1.00 92.75 74 LYS A O 1
ATOM 577 N N . VAL A 1 75 ? -10.140 6.596 5.205 1.00 92.12 75 VAL A N 1
ATOM 578 C CA . VAL A 1 75 ? -11.249 6.367 4.258 1.00 92.12 75 VAL A CA 1
ATOM 579 C C . VAL A 1 75 ? -11.003 7.036 2.897 1.00 92.12 75 VAL A C 1
ATOM 581 O O . VAL A 1 75 ? -11.402 6.506 1.862 1.00 92.12 75 VAL A O 1
ATOM 584 N N . LYS A 1 76 ? -10.330 8.195 2.872 1.00 93.00 76 LYS A N 1
ATOM 585 C CA . LYS A 1 76 ? -9.973 8.896 1.626 1.00 93.00 76 LYS A CA 1
ATOM 586 C C . LYS A 1 76 ? -8.990 8.089 0.772 1.00 93.00 76 LYS A C 1
ATOM 588 O O . LYS A 1 76 ? -9.205 7.968 -0.430 1.00 93.00 76 LYS A O 1
ATOM 593 N N . THR A 1 77 ? -7.964 7.516 1.399 1.00 92.12 77 THR A N 1
ATOM 594 C CA . THR A 1 77 ? -6.935 6.691 0.756 1.00 92.12 77 THR A CA 1
ATOM 595 C C . THR A 1 77 ? -7.570 5.455 0.125 1.00 92.12 77 THR A C 1
ATOM 597 O O . THR A 1 77 ? -7.404 5.201 -1.065 1.00 92.12 77 THR A O 1
ATOM 600 N N . VAL A 1 78 ? -8.404 4.745 0.890 1.00 91.50 78 VAL A N 1
ATOM 601 C CA . VAL A 1 78 ? -9.106 3.547 0.406 1.00 91.50 78 VAL A CA 1
ATOM 602 C C . VAL A 1 78 ? -10.040 3.881 -0.762 1.00 91.50 78 VAL A C 1
ATOM 604 O O . VAL A 1 78 ? -10.030 3.186 -1.774 1.00 91.50 78 VAL A O 1
ATOM 607 N N . LYS A 1 79 ? -10.813 4.974 -0.676 1.00 92.69 79 LYS A N 1
ATOM 608 C CA . LYS A 1 79 ? -11.703 5.409 -1.769 1.00 92.69 79 LYS A CA 1
ATOM 609 C C . LYS A 1 79 ? -10.943 5.756 -3.049 1.00 92.69 79 LYS A C 1
ATOM 611 O O . LYS A 1 79 ? -11.401 5.398 -4.132 1.00 92.69 79 LYS A O 1
ATOM 616 N N . TYR A 1 80 ? -9.796 6.421 -2.929 1.00 91.75 80 TYR A N 1
ATOM 617 C CA . TYR A 1 80 ? -8.948 6.761 -4.070 1.00 91.75 80 TYR A CA 1
ATOM 618 C C . TYR A 1 80 ? -8.482 5.505 -4.818 1.00 91.75 80 TYR A C 1
ATOM 620 O O . TYR A 1 80 ? -8.693 5.387 -6.025 1.00 91.75 80 TYR A O 1
ATOM 628 N N . PHE A 1 81 ? -7.932 4.524 -4.096 1.00 89.69 81 PHE A N 1
ATOM 629 C CA . PHE A 1 81 ? -7.454 3.286 -4.713 1.00 89.69 81 PHE A CA 1
ATOM 630 C C . PHE A 1 81 ? -8.590 2.401 -5.233 1.00 89.69 81 PHE A C 1
ATOM 632 O O . PHE A 1 81 ? -8.457 1.852 -6.324 1.00 89.69 81 PHE A O 1
ATOM 639 N N . LYS A 1 82 ? -9.737 2.338 -4.538 1.00 89.94 82 LYS A N 1
ATOM 640 C CA . LYS A 1 82 ? -10.938 1.644 -5.041 1.00 89.94 82 LYS A CA 1
ATOM 641 C C . LYS A 1 82 ? -11.421 2.232 -6.376 1.00 89.94 82 LYS A C 1
ATOM 643 O O . LYS A 1 82 ? -11.763 1.475 -7.278 1.00 89.94 82 LYS A O 1
ATOM 648 N N . GLY A 1 83 ? -11.374 3.557 -6.556 1.00 90.88 83 GLY A N 1
ATOM 649 C CA . GLY A 1 83 ? -11.697 4.200 -7.840 1.00 90.88 83 GLY A CA 1
ATOM 650 C C . GLY A 1 83 ? -10.717 3.856 -8.970 1.00 90.88 83 GLY A C 1
ATOM 651 O O . GLY A 1 83 ? -11.115 3.726 -10.126 1.00 90.88 83 GLY A O 1
ATOM 652 N N . LEU A 1 84 ? -9.442 3.645 -8.637 1.00 88.44 84 LEU A N 1
ATOM 653 C CA . LEU A 1 84 ? -8.396 3.260 -9.588 1.00 88.44 84 LEU A CA 1
ATOM 654 C C . LEU A 1 84 ? -8.394 1.767 -9.947 1.00 88.44 84 LEU A C 1
ATOM 656 O O . LEU A 1 84 ? -7.700 1.384 -10.893 1.00 88.44 84 LEU A O 1
ATOM 660 N N . MET A 1 85 ? -9.150 0.919 -9.242 1.00 85.38 85 MET A N 1
ATOM 661 C CA . MET A 1 85 ? -9.175 -0.527 -9.501 1.00 85.38 85 MET A CA 1
ATOM 662 C C . MET A 1 85 ? -9.611 -0.865 -10.928 1.00 85.38 85 MET A C 1
ATOM 664 O O . MET A 1 85 ? -9.056 -1.779 -11.526 1.00 85.38 85 MET A O 1
ATOM 668 N N . LEU A 1 86 ? -10.523 -0.085 -11.518 1.00 84.56 86 LEU A N 1
ATOM 669 C CA . LEU A 1 86 ? -10.942 -0.253 -12.917 1.00 84.56 86 LEU A CA 1
ATOM 670 C C . LEU A 1 86 ? -9.769 -0.186 -13.904 1.00 84.56 86 LEU A C 1
ATOM 672 O O . LEU A 1 86 ? -9.757 -0.900 -14.902 1.00 84.56 86 LEU A O 1
ATOM 676 N N . VAL A 1 87 ? -8.785 0.674 -13.638 1.00 86.12 87 VAL A N 1
ATOM 677 C CA . VAL A 1 87 ? -7.594 0.814 -14.486 1.00 86.12 87 VAL A CA 1
ATOM 678 C C . VAL A 1 87 ? -6.588 -0.294 -14.180 1.00 86.12 87 VAL A C 1
ATOM 680 O O . VAL A 1 87 ? -6.019 -0.866 -15.104 1.00 86.12 87 VAL A O 1
ATOM 683 N N . HIS A 1 88 ? -6.405 -0.638 -12.903 1.00 85.38 88 HIS A N 1
ATOM 684 C CA . HIS A 1 88 ? -5.463 -1.681 -12.490 1.00 85.38 88 HIS A CA 1
ATOM 685 C C . HIS A 1 88 ? -5.896 -3.083 -12.938 1.00 85.38 88 HIS A C 1
ATOM 687 O O . HIS A 1 88 ? -5.043 -3.885 -13.306 1.00 85.38 88 HIS A O 1
ATOM 693 N N . ASN A 1 89 ? -7.199 -3.370 -12.994 1.00 83.06 89 ASN A N 1
ATOM 694 C CA . ASN A 1 89 ? -7.708 -4.663 -13.462 1.00 83.06 89 ASN A CA 1
ATOM 695 C C . ASN A 1 89 ? -7.339 -4.939 -14.927 1.00 83.06 89 ASN A C 1
ATOM 697 O O . ASN A 1 89 ? -7.023 -6.077 -15.273 1.00 83.06 89 ASN A O 1
ATOM 701 N N . LYS A 1 90 ? -7.243 -3.896 -15.763 1.00 81.44 90 LYS A N 1
ATOM 702 C CA . LYS A 1 90 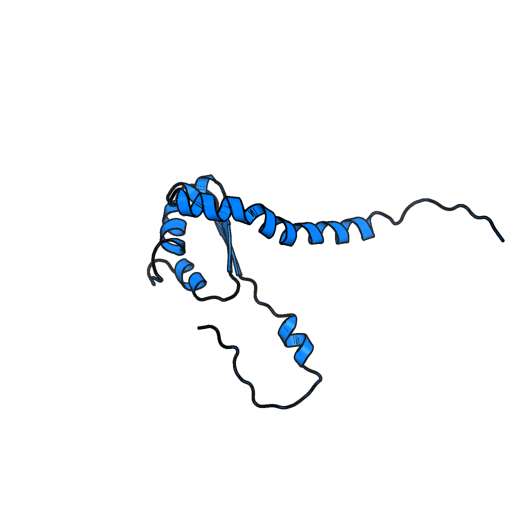? -6.779 -4.024 -17.156 1.00 81.44 90 LYS A CA 1
ATOM 703 C C . LYS A 1 90 ? -5.340 -4.530 -17.270 1.00 81.44 90 LYS A C 1
ATOM 705 O O . LYS A 1 90 ? -4.969 -5.048 -18.315 1.00 81.44 90 LYS A O 1
ATOM 710 N N . LEU A 1 91 ? -4.522 -4.383 -16.222 1.00 74.44 91 LEU A N 1
ATOM 711 C CA . LEU A 1 91 ? -3.155 -4.917 -16.193 1.00 74.44 91 LEU A CA 1
ATOM 712 C C . LEU A 1 91 ? -3.131 -6.436 -15.959 1.00 74.44 91 LEU A C 1
ATOM 714 O O . LEU A 1 91 ? -2.155 -7.089 -16.317 1.00 74.44 91 LEU A O 1
ATOM 718 N N . VAL A 1 92 ? -4.194 -7.002 -15.377 1.00 72.44 92 VAL A N 1
ATOM 719 C CA . VAL A 1 92 ? -4.303 -8.433 -15.048 1.00 72.44 92 VAL A CA 1
ATOM 720 C C . VAL A 1 92 ? -5.031 -9.211 -16.151 1.00 72.44 92 VAL A C 1
ATOM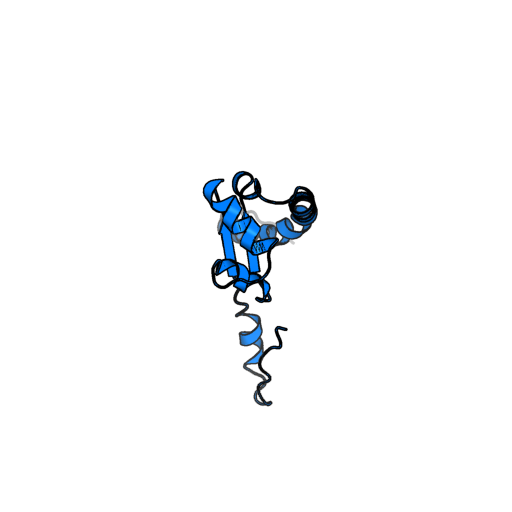 722 O O . VAL A 1 92 ? -4.652 -10.339 -16.459 1.00 72.44 92 VAL A O 1
ATOM 725 N N . GLU A 1 93 ? -6.030 -8.601 -16.795 1.00 63.28 93 GLU A N 1
ATOM 726 C CA . GLU A 1 93 ? -6.831 -9.205 -17.873 1.00 63.28 93 GLU A CA 1
ATOM 727 C C . GLU A 1 93 ? -6.044 -9.827 -19.049 1.00 63.28 93 GLU A C 1
ATOM 729 O O . GLU A 1 93 ? -6.401 -10.938 -19.456 1.00 63.28 93 GLU A O 1
ATOM 734 N N . PRO A 1 94 ? -4.955 -9.235 -19.589 1.00 60.88 94 PRO A N 1
ATOM 735 C CA . PRO A 1 94 ? -4.246 -9.835 -20.723 1.00 60.88 94 PRO A CA 1
ATOM 736 C C . PRO A 1 94 ? -3.568 -11.179 -20.400 1.00 60.88 94 PRO A C 1
ATOM 738 O O . PRO A 1 94 ? -3.187 -11.903 -21.320 1.00 60.88 94 PRO A O 1
ATOM 741 N N . LEU A 1 95 ? -3.439 -11.565 -19.122 1.00 56.00 95 LEU A N 1
ATOM 742 C CA . LEU A 1 95 ? -2.806 -12.829 -18.730 1.00 56.00 95 LEU A CA 1
ATOM 743 C C . LEU A 1 95 ? -3.685 -14.070 -18.948 1.00 56.00 95 LEU A C 1
ATOM 745 O O . LEU A 1 95 ? -3.149 -15.178 -18.992 1.00 56.00 95 LEU A O 1
ATOM 749 N N . TYR A 1 96 ? -5.002 -13.922 -19.127 1.00 54.91 96 TYR A N 1
ATOM 750 C CA . TYR A 1 96 ? -5.881 -15.074 -19.368 1.00 54.91 96 TYR A CA 1
ATOM 751 C C . TYR A 1 96 ? -5.852 -15.571 -20.823 1.00 54.91 96 TYR A C 1
ATOM 753 O O . TYR A 1 96 ? -5.977 -16.771 -21.059 1.00 54.91 96 TYR A O 1
ATOM 761 N N . SER A 1 97 ? -5.562 -14.703 -21.798 1.00 50.00 97 SER A N 1
ATOM 762 C CA . SER A 1 97 ? -5.647 -15.071 -23.222 1.00 50.00 97 SER A CA 1
ATOM 763 C C . SER A 1 97 ? -4.536 -16.033 -23.691 1.00 50.00 97 SER A C 1
ATOM 765 O O . SER A 1 97 ? -4.729 -16.776 -24.648 1.00 50.00 97 SER A O 1
ATOM 767 N N . MET A 1 98 ? -3.405 -16.125 -22.975 1.00 51.72 98 MET A N 1
ATOM 768 C CA . MET A 1 98 ? -2.342 -17.100 -23.287 1.00 51.72 98 MET A CA 1
ATOM 769 C C . MET A 1 98 ? -2.640 -18.532 -22.811 1.00 51.72 98 MET A C 1
ATOM 771 O O . MET A 1 98 ? -1.961 -19.471 -23.237 1.00 51.72 98 MET A O 1
ATOM 775 N N . LYS A 1 99 ? -3.621 -18.730 -21.918 1.00 48.28 99 LYS A N 1
ATOM 776 C CA . LYS A 1 99 ? -4.034 -20.075 -21.480 1.00 48.28 99 LYS A CA 1
ATOM 777 C C . LYS A 1 99 ? -5.038 -20.709 -22.447 1.00 48.28 99 LYS A C 1
ATOM 779 O O . LYS A 1 99 ? -4.983 -21.923 -22.632 1.00 48.28 99 LYS A O 1
ATOM 784 N N . GLU A 1 100 ? -5.867 -19.905 -23.114 1.00 45.78 100 GLU A N 1
ATOM 785 C CA . GLU A 1 100 ? -6.828 -20.376 -24.124 1.00 45.78 100 GLU A CA 1
ATOM 786 C C . GLU A 1 100 ? -6.120 -20.965 -25.358 1.00 45.78 100 GLU A C 1
ATOM 788 O O . GLU A 1 100 ? -6.506 -22.013 -25.872 1.00 45.78 100 GLU A O 1
ATOM 793 N N . THR A 1 101 ? -4.991 -20.377 -25.780 1.00 45.69 101 THR A N 1
ATOM 794 C CA . THR A 1 101 ? -4.278 -20.800 -27.003 1.00 45.69 101 THR A CA 1
ATOM 795 C C . THR A 1 101 ? -3.631 -22.190 -26.907 1.00 45.69 101 THR A C 1
ATOM 797 O O . THR A 1 101 ? -3.129 -22.703 -27.902 1.00 45.69 101 THR A O 1
ATOM 800 N N . ARG A 1 102 ? -3.622 -22.825 -25.725 1.00 45.44 102 ARG A N 1
ATOM 801 C CA . ARG A 1 102 ? -3.139 -24.208 -25.535 1.00 45.44 102 ARG A CA 1
ATOM 802 C C . ARG A 1 102 ? -4.258 -25.238 -25.363 1.00 45.44 102 ARG A C 1
ATOM 804 O O . ARG A 1 102 ? -3.965 -26.429 -25.410 1.00 45.44 102 ARG A O 1
ATOM 811 N N . ALA A 1 103 ? -5.503 -24.807 -25.156 1.00 42.19 103 ALA A N 1
ATOM 812 C CA . ALA A 1 103 ? -6.651 -25.700 -24.981 1.00 42.19 103 ALA A CA 1
ATOM 813 C C . ALA A 1 103 ? -7.469 -25.873 -26.273 1.00 42.19 103 ALA A C 1
ATOM 815 O O . ALA A 1 103 ? -8.089 -26.914 -26.473 1.00 42.19 103 ALA A O 1
ATOM 816 N N . GLU A 1 104 ? -7.389 -24.930 -27.213 1.00 42.44 104 GLU A N 1
ATOM 817 C CA . GLU A 1 104 ? -8.017 -25.051 -28.533 1.00 42.44 104 GLU A CA 1
ATOM 818 C C . GLU A 1 104 ? -7.067 -25.703 -29.550 1.00 42.44 104 GLU A C 1
ATOM 820 O O . GLU A 1 104 ? -6.711 -25.156 -30.588 1.00 42.44 104 GLU A O 1
ATOM 825 N N . THR A 1 105 ? -6.613 -26.917 -29.244 1.00 46.78 105 THR A N 1
ATOM 826 C CA . THR A 1 105 ? -6.050 -27.832 -30.249 1.00 46.78 105 THR A CA 1
ATOM 827 C C . THR A 1 105 ? -6.852 -29.126 -30.250 1.00 46.78 105 THR A C 1
ATOM 829 O O . THR A 1 105 ? -6.308 -30.204 -30.058 1.00 46.78 105 THR A O 1
ATOM 832 N N . SER A 1 106 ? -8.173 -29.048 -30.437 1.00 44.38 106 SER A N 1
ATOM 833 C CA . SER A 1 106 ? -8.959 -30.223 -30.832 1.00 44.38 106 SER A CA 1
ATOM 834 C C . SER A 1 106 ? -10.350 -29.850 -31.361 1.00 44.38 106 SER A C 1
ATOM 836 O O . SER A 1 106 ? -11.163 -29.309 -30.631 1.00 44.38 106 SER A O 1
ATOM 838 N N . HIS A 1 107 ? -10.605 -30.252 -32.616 1.00 33.09 107 HIS A N 1
ATOM 839 C CA . HIS A 1 107 ? -11.883 -30.259 -33.359 1.00 33.09 107 HIS A CA 1
ATOM 840 C C . HIS A 1 107 ? -12.360 -28.885 -33.876 1.00 33.09 107 HIS A C 1
ATOM 842 O O . HIS A 1 107 ? -12.727 -28.011 -33.114 1.00 33.09 107 HIS A O 1
ATOM 848 N N . SER A 1 108 ? -12.392 -28.626 -35.189 1.00 31.55 108 SER A N 1
ATOM 849 C CA . SER A 1 108 ? -13.121 -29.416 -36.189 1.00 31.55 108 SER A CA 1
ATOM 850 C C . SER A 1 108 ? -12.476 -29.365 -37.584 1.00 31.55 108 SER A C 1
ATOM 852 O O . SER A 1 108 ? -12.186 -28.297 -38.119 1.00 31.55 108 SER A O 1
ATOM 854 N N . LYS A 1 109 ? -12.303 -30.541 -38.200 1.00 43.47 109 LYS A N 1
ATOM 855 C CA . LYS A 1 109 ? -12.153 -30.696 -39.653 1.00 43.47 109 LYS A CA 1
ATOM 856 C C . LYS A 1 109 ? -13.546 -30.600 -40.292 1.00 43.47 109 LYS A C 1
ATOM 858 O O . LYS A 1 109 ? -14.403 -31.394 -39.914 1.00 43.47 109 LYS A O 1
ATOM 863 N N . LYS A 1 110 ? -13.720 -29.805 -41.355 1.00 33.66 110 LYS A N 1
ATOM 864 C CA . LYS A 1 110 ? -14.242 -30.326 -42.636 1.00 33.66 110 LYS A CA 1
ATOM 865 C C . LYS A 1 110 ? -13.964 -29.389 -43.833 1.00 33.66 110 LYS A C 1
ATOM 867 O O . LYS A 1 110 ? -13.801 -28.193 -43.623 1.00 33.66 110 LYS A O 1
ATOM 872 N N . PRO A 1 111 ? -13.878 -29.959 -45.054 1.00 53.34 111 PRO A N 1
ATOM 873 C CA . PRO A 1 111 ? -13.363 -29.333 -46.273 1.00 53.34 111 PRO A CA 1
ATOM 874 C C . PRO A 1 111 ? -14.476 -28.934 -47.262 1.00 53.34 111 PRO A C 1
ATOM 876 O O . PRO A 1 111 ? -15.495 -29.619 -47.295 1.00 53.34 111 PRO A O 1
ATOM 879 N N . TYR A 1 112 ? -14.233 -27.899 -48.078 1.00 32.03 112 TYR A N 1
ATOM 880 C CA . TYR A 1 112 ? -14.746 -27.589 -49.443 1.00 32.03 112 TYR A CA 1
ATOM 881 C C . TYR A 1 112 ? -14.668 -26.061 -49.638 1.00 32.03 112 TYR A C 1
ATOM 883 O O . TYR A 1 112 ? -14.909 -25.350 -48.669 1.00 32.03 112 TYR A O 1
ATOM 891 N N . SER A 1 113 ? -14.466 -25.433 -50.792 1.00 36.88 113 SER A N 1
ATOM 892 C CA . SER A 1 113 ? -13.858 -25.690 -52.106 1.00 36.88 113 SER A CA 1
ATOM 893 C C . SER A 1 113 ? -13.930 -24.339 -52.830 1.00 36.88 113 SER A C 1
ATOM 895 O O . SER A 1 113 ? -14.900 -23.616 -52.618 1.00 36.88 113 SER A O 1
ATOM 897 N N . ASP A 1 114 ? -12.954 -24.048 -53.680 1.00 45.28 114 ASP A N 1
ATOM 898 C CA . ASP A 1 114 ? -13.125 -23.509 -55.038 1.00 45.28 114 ASP A CA 1
ATOM 899 C C . ASP A 1 114 ? -11.885 -23.932 -55.843 1.00 45.28 114 ASP A C 1
ATOM 901 O O . ASP A 1 114 ? -10.782 -23.970 -55.241 1.00 45.28 114 ASP A O 1
#

Radius of gyration: 21.96 Å; Cα contacts (8 Å, |Δi|>4): 84; chains: 1; bounding box: 43×42×67 Å

Solvent-accessible surface area (backbone atoms only — not comparable to full-atom values): 7434 Å² total; per-residue (Å²): 137,83,75,79,84,84,75,80,90,81,73,98,82,58,67,67,62,67,70,73,65,67,78,71,44,75,46,81,43,69,44,54,91,46,4,62,60,47,30,47,36,69,77,44,69,74,39,86,92,44,64,70,11,57,50,72,70,46,94,49,62,45,80,48,69,41,76,52,20,47,72,62,46,56,70,66,60,54,52,54,54,61,66,45,42,74,63,55,50,62,73,55,56,71,66,57,64,71,59,52,74,72,68,74,78,73,88,83,90,86,88,88,86,135

InterPro domains:
  IPR004547 Glucosamine-6-phosphate isomerase [PTHR11280] (25-91)
  IPR037171 NagB/RpiA transferase-like [SSF100950] (25-101)

Mean predicted aligned error: 14.13 Å

Secondary structure (DSSP, 8-state):
--PPP------TTSHHHHHH----EEEEE-SGGGHHHHHHHHTSPPBTTBGGGGGGGSSSEEEEE-GGGGTTS-HHHHHHHHHHHHHHHHHHGGGTHHHHTTT--S--------

Organism: NCBI:txid1758121

Foldseek 3Di:
DDDPDDDPDDDDPCPVVVVVPPPAAEAEEEALVQLVLVCCLPVNADDPVNPNVVCVPPPHYHYHYDPSSNPNPDPVVVVVVVVCVVVVVVVVVVVVVVVVVVVPPDDDDDDDDD